Protein AF-A0A1V6IHF8-F1 (afdb_monomer)

pLDDT: mean 84.55, std 9.28, range [49.31, 97.0]

Structure (mmCIF, N/CA/C/O backbone):
data_AF-A0A1V6IHF8-F1
#
_entry.id   AF-A0A1V6IHF8-F1
#
loop_
_atom_site.group_PDB
_atom_site.id
_atom_site.type_symbol
_atom_site.label_atom_id
_atom_site.label_alt_id
_atom_site.label_comp_id
_atom_site.label_asym_id
_atom_site.label_entity_id
_atom_site.label_seq_id
_atom_site.pdbx_PDB_ins_code
_atom_site.Cartn_x
_atom_site.Cartn_y
_atom_site.Cartn_z
_atom_site.occupancy
_atom_site.B_iso_or_equiv
_atom_site.auth_seq_id
_atom_site.auth_comp_id
_atom_site.auth_asym_id
_atom_site.auth_atom_id
_atom_site.pdbx_PDB_model_num
ATOM 1 N N . MET A 1 1 ? 24.998 -4.762 -7.762 1.00 76.06 1 MET A N 1
ATOM 2 C CA . MET A 1 1 ? 23.752 -5.066 -8.493 1.00 76.06 1 MET A CA 1
ATOM 3 C C . MET A 1 1 ? 22.629 -4.241 -7.890 1.00 76.06 1 MET A C 1
ATOM 5 O O . MET A 1 1 ? 22.300 -4.456 -6.725 1.00 76.06 1 MET A O 1
ATOM 9 N N . THR A 1 2 ? 22.104 -3.274 -8.634 1.00 90.56 2 THR A N 1
ATOM 10 C CA . THR A 1 2 ? 20.998 -2.396 -8.212 1.00 90.56 2 THR A CA 1
ATOM 11 C C . THR A 1 2 ? 19.662 -3.148 -8.236 1.00 90.56 2 THR A C 1
ATOM 13 O O . THR A 1 2 ? 19.556 -4.207 -8.858 1.00 90.56 2 THR A O 1
ATOM 16 N N . ILE A 1 3 ? 18.619 -2.610 -7.587 1.00 87.88 3 ILE A N 1
ATOM 17 C CA . ILE A 1 3 ? 17.252 -3.172 -7.632 1.00 87.88 3 ILE A CA 1
ATOM 18 C C . ILE A 1 3 ? 16.758 -3.306 -9.082 1.00 87.88 3 ILE A C 1
ATOM 20 O O . ILE A 1 3 ? 16.248 -4.362 -9.457 1.00 87.88 3 ILE A O 1
ATOM 24 N N . SER A 1 4 ? 16.993 -2.285 -9.912 1.00 93.19 4 SER A N 1
ATOM 25 C CA . SER A 1 4 ? 16.633 -2.277 -11.334 1.00 93.19 4 SER A CA 1
ATOM 26 C C . SER A 1 4 ? 17.258 -3.445 -12.111 1.00 93.19 4 SER A C 1
ATOM 28 O O . SER A 1 4 ? 16.571 -4.143 -12.863 1.00 93.19 4 SER A O 1
ATOM 30 N N . GLU A 1 5 ? 18.537 -3.740 -11.860 1.00 93.69 5 GLU A N 1
ATOM 31 C CA . GLU A 1 5 ? 19.238 -4.886 -12.447 1.00 93.69 5 GLU A CA 1
ATOM 32 C C . GLU A 1 5 ? 18.697 -6.227 -11.930 1.00 93.69 5 GLU A C 1
ATOM 34 O O . GLU A 1 5 ? 18.558 -7.172 -12.715 1.00 93.69 5 GLU A O 1
ATOM 39 N N . LYS A 1 6 ? 18.354 -6.324 -10.632 1.00 93.56 6 LYS A N 1
ATOM 40 C CA . LYS A 1 6 ? 17.792 -7.555 -10.047 1.00 93.56 6 LYS A CA 1
ATOM 41 C C . LYS A 1 6 ? 16.463 -7.925 -10.702 1.00 93.56 6 LYS A C 1
ATOM 43 O O . LYS A 1 6 ? 16.300 -9.072 -11.116 1.00 93.56 6 LYS A O 1
ATOM 48 N N . ILE A 1 7 ? 15.552 -6.958 -10.837 1.00 92.38 7 ILE A N 1
ATOM 49 C CA . ILE A 1 7 ? 14.223 -7.152 -11.441 1.00 92.38 7 ILE A CA 1
ATOM 50 C C . ILE A 1 7 ? 14.372 -7.694 -12.863 1.00 92.38 7 ILE A C 1
ATOM 52 O O . ILE A 1 7 ? 13.814 -8.740 -13.202 1.00 92.38 7 ILE A O 1
ATOM 56 N N . LYS A 1 8 ? 15.206 -7.034 -13.675 1.00 95.62 8 LYS A N 1
ATOM 57 C CA . LYS A 1 8 ? 15.448 -7.423 -15.068 1.00 95.62 8 LYS A CA 1
ATOM 58 C C . LYS A 1 8 ? 16.050 -8.822 -15.188 1.00 95.62 8 LYS A C 1
ATOM 60 O O . LYS A 1 8 ? 15.671 -9.578 -16.085 1.00 95.62 8 LYS A O 1
ATOM 65 N N . LYS A 1 9 ? 16.986 -9.173 -14.299 1.00 95.94 9 LYS A N 1
ATOM 66 C CA . LYS A 1 9 ? 17.635 -10.490 -14.281 1.00 95.94 9 LYS A CA 1
ATOM 67 C C . LYS A 1 9 ? 16.654 -11.599 -13.894 1.00 95.94 9 LYS A C 1
ATOM 69 O O . LYS A 1 9 ? 16.579 -12.594 -14.608 1.00 95.94 9 LYS A O 1
ATOM 74 N N . LEU A 1 10 ? 15.888 -11.415 -12.817 1.00 94.25 10 LEU A N 1
ATOM 75 C CA . LEU A 1 10 ? 14.911 -12.397 -12.333 1.00 94.25 10 LEU A CA 1
ATOM 76 C C . LEU A 1 10 ? 13.790 -12.630 -13.348 1.00 94.25 10 LEU A C 1
ATOM 78 O O . LEU A 1 10 ? 13.504 -13.777 -13.683 1.00 94.25 10 LEU A O 1
ATOM 82 N N . ARG A 1 11 ? 13.231 -11.553 -13.915 1.00 95.50 11 ARG A N 1
ATOM 83 C CA . ARG A 1 11 ? 12.186 -11.650 -14.940 1.00 95.50 11 ARG A CA 1
ATOM 84 C C . ARG A 1 11 ? 12.636 -12.496 -16.132 1.00 95.50 11 ARG A C 1
ATOM 86 O O . ARG A 1 11 ? 11.907 -13.376 -16.578 1.00 95.50 11 ARG A O 1
ATOM 93 N N . LYS A 1 12 ? 13.840 -12.227 -16.652 1.00 96.31 12 LYS A N 1
ATOM 94 C CA . LYS A 1 12 ? 14.406 -12.984 -17.778 1.00 96.31 12 LYS A CA 1
ATOM 95 C C . LYS A 1 12 ? 14.711 -14.433 -17.407 1.00 96.31 12 LYS A C 1
ATOM 97 O O . LYS A 1 12 ? 14.476 -15.307 -18.230 1.00 96.31 12 LYS A O 1
ATOM 102 N N . ALA A 1 13 ? 15.206 -14.687 -16.195 1.00 95.62 13 ALA A N 1
ATOM 103 C CA . ALA A 1 13 ? 15.466 -16.043 -15.712 1.00 95.62 13 ALA A CA 1
ATOM 104 C C . ALA A 1 13 ? 14.181 -16.886 -15.623 1.00 95.62 13 ALA A C 1
ATOM 106 O O . ALA A 1 13 ? 14.224 -18.087 -15.858 1.00 95.62 13 ALA A O 1
ATOM 107 N N . GLN A 1 14 ? 13.043 -16.248 -15.345 1.00 93.62 14 GLN A N 1
ATOM 108 C CA . GLN A 1 14 ? 11.716 -16.873 -15.352 1.00 93.62 14 GLN A CA 1
ATOM 109 C C . GLN A 1 14 ? 11.059 -16.917 -16.746 1.00 93.62 14 GLN A C 1
ATOM 111 O O . GLN A 1 14 ? 9.939 -17.394 -16.879 1.00 93.62 14 GLN A O 1
ATOM 116 N N . GLY A 1 15 ? 11.721 -16.412 -17.794 1.00 95.50 15 GLY A N 1
ATOM 117 C CA . GLY A 1 15 ? 11.188 -16.411 -19.160 1.00 95.50 15 GLY A CA 1
ATOM 118 C C . GLY A 1 15 ? 10.057 -15.410 -19.416 1.00 95.50 15 GLY A C 1
ATOM 119 O O . GLY A 1 15 ? 9.461 -15.436 -20.488 1.00 95.50 15 GLY A O 1
ATOM 120 N N . HIS A 1 16 ? 9.770 -14.503 -18.479 1.00 95.69 16 HIS A N 1
ATOM 121 C CA . HIS A 1 16 ? 8.677 -13.543 -18.619 1.00 95.69 16 HIS A CA 1
ATOM 122 C C . HIS A 1 16 ? 9.070 -12.319 -19.459 1.00 95.69 16 HIS A C 1
ATOM 124 O O . HIS A 1 16 ? 10.150 -11.727 -19.329 1.00 95.69 16 HIS A O 1
ATOM 130 N N . THR A 1 17 ? 8.147 -11.851 -20.287 1.00 97.00 17 THR A N 1
ATOM 131 C CA . THR A 1 17 ? 8.183 -10.514 -20.886 1.00 97.00 17 THR A CA 1
ATOM 132 C C . THR A 1 17 ? 7.875 -9.442 -19.833 1.00 97.00 17 THR A C 1
ATOM 134 O O . THR A 1 17 ? 7.314 -9.717 -18.773 1.00 97.00 17 THR A O 1
ATOM 137 N N . GLN A 1 18 ? 8.224 -8.177 -20.108 1.00 95.38 18 GLN A N 1
ATOM 138 C CA . GLN A 1 18 ? 7.843 -7.063 -19.222 1.00 95.38 18 GLN A CA 1
ATOM 139 C C . GLN A 1 18 ? 6.317 -6.954 -19.063 1.00 95.38 18 GLN A C 1
ATOM 141 O O . GLN A 1 18 ? 5.855 -6.549 -18.004 1.00 95.38 18 GLN A O 1
ATOM 146 N N . ALA A 1 19 ? 5.545 -7.306 -20.099 1.00 94.38 19 ALA A N 1
ATOM 147 C CA . ALA A 1 19 ? 4.085 -7.265 -20.068 1.00 94.38 19 ALA A CA 1
ATOM 148 C C . ALA A 1 19 ? 3.495 -8.371 -19.180 1.00 94.38 19 ALA A C 1
ATOM 150 O O . ALA A 1 19 ? 2.559 -8.114 -18.428 1.00 94.38 19 ALA A O 1
ATOM 151 N N . GLU A 1 20 ? 4.062 -9.577 -19.219 1.00 91.94 20 GLU A N 1
ATOM 152 C CA . GLU A 1 20 ? 3.638 -10.681 -18.349 1.00 91.94 20 GLU A CA 1
ATOM 153 C C . GLU A 1 20 ? 3.978 -10.410 -16.886 1.00 91.94 20 GLU A C 1
ATOM 155 O O . GLU A 1 20 ? 3.116 -10.591 -16.028 1.00 91.94 20 GLU A O 1
ATOM 160 N N . LEU A 1 21 ? 5.181 -9.889 -16.603 1.00 91.25 21 LEU A N 1
ATOM 161 C CA . LEU A 1 21 ? 5.528 -9.452 -15.249 1.00 91.25 21 LEU A CA 1
ATOM 162 C C . LEU A 1 21 ? 4.570 -8.356 -14.768 1.00 91.25 21 LEU A C 1
ATOM 164 O O . LEU A 1 21 ? 4.040 -8.449 -13.667 1.00 91.25 21 LEU A O 1
ATOM 168 N N . ALA A 1 22 ? 4.316 -7.348 -15.608 1.00 90.25 22 ALA A N 1
ATOM 169 C CA . ALA A 1 22 ? 3.409 -6.249 -15.291 1.00 90.25 22 ALA A CA 1
ATOM 170 C C . ALA A 1 22 ? 2.002 -6.751 -14.938 1.00 90.25 22 ALA A C 1
ATOM 172 O O . ALA A 1 22 ? 1.428 -6.327 -13.939 1.00 90.25 22 ALA A O 1
ATOM 173 N N . LYS A 1 23 ? 1.479 -7.710 -15.712 1.00 87.00 23 LYS A N 1
ATOM 174 C CA . LYS A 1 23 ? 0.187 -8.350 -15.444 1.00 87.00 23 LYS A CA 1
ATOM 175 C C . LYS A 1 23 ? 0.191 -9.119 -14.120 1.00 87.00 23 LYS A C 1
ATOM 177 O O . LYS A 1 23 ? -0.782 -9.033 -13.380 1.00 87.00 23 LYS A O 1
ATOM 182 N N . GLY A 1 24 ? 1.265 -9.854 -13.824 1.00 82.19 24 GLY A N 1
ATOM 183 C CA . GLY A 1 24 ? 1.384 -10.646 -12.597 1.00 82.19 24 GLY A CA 1
ATOM 184 C C . GLY A 1 24 ? 1.415 -9.804 -11.321 1.00 82.19 24 GLY A C 1
ATOM 185 O O . GLY A 1 24 ? 0.875 -10.227 -10.305 1.00 82.19 24 GLY A O 1
ATOM 186 N N . VAL A 1 25 ? 1.996 -8.604 -11.390 1.00 82.25 25 VAL A N 1
ATOM 187 C CA . VAL A 1 25 ? 2.111 -7.683 -10.243 1.00 82.25 25 VAL A CA 1
ATOM 188 C C . VAL A 1 25 ? 1.100 -6.529 -10.281 1.00 82.25 25 VAL A C 1
ATOM 190 O O . VAL A 1 25 ? 1.202 -5.595 -9.495 1.00 82.25 25 VAL A O 1
ATOM 193 N N . ASN A 1 26 ? 0.135 -6.596 -11.206 1.00 82.06 26 ASN A N 1
ATOM 194 C CA . ASN A 1 26 ? -0.935 -5.617 -11.414 1.00 82.06 26 ASN A CA 1
ATOM 195 C C . ASN A 1 26 ? -0.454 -4.160 -11.587 1.00 82.06 26 ASN 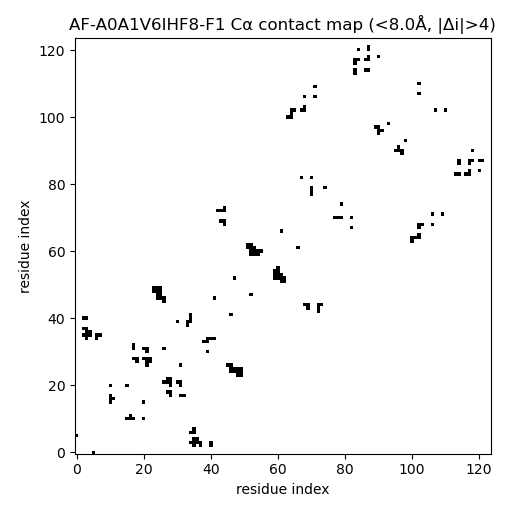A C 1
ATOM 197 O O . ASN A 1 26 ? -1.033 -3.224 -11.039 1.00 82.06 26 ASN A O 1
ATOM 201 N N . VAL A 1 27 ? 0.586 -3.952 -12.396 1.00 85.88 27 VAL A N 1
ATOM 202 C CA . VAL A 1 27 ? 1.077 -2.613 -12.767 1.00 85.88 27 VAL A CA 1
ATOM 203 C C . VAL A 1 27 ? 1.137 -2.441 -14.282 1.00 85.88 27 VAL A C 1
ATOM 205 O O . VAL A 1 27 ? 0.980 -3.387 -15.053 1.00 85.88 27 VAL A O 1
ATOM 208 N N . SER A 1 28 ? 1.395 -1.218 -14.752 1.00 89.69 28 SER A N 1
ATOM 209 C CA . SER A 1 28 ? 1.595 -0.984 -16.184 1.00 89.69 28 SER A CA 1
ATOM 210 C C . SER A 1 28 ? 2.959 -1.503 -16.664 1.00 89.69 28 SER A C 1
ATOM 212 O O . SER A 1 28 ? 3.977 -1.385 -15.978 1.00 89.69 28 SER A O 1
ATOM 214 N N . ARG A 1 29 ? 3.022 -1.997 -17.909 1.00 94.88 29 ARG A N 1
ATOM 215 C CA . ARG A 1 29 ? 4.293 -2.365 -18.568 1.00 94.88 29 ARG A CA 1
ATOM 216 C C . ARG A 1 29 ? 5.289 -1.197 -18.578 1.00 94.88 29 ARG A C 1
ATOM 218 O O . ARG A 1 29 ? 6.490 -1.401 -18.410 1.00 94.88 29 ARG A O 1
ATOM 225 N N . THR A 1 30 ? 4.798 0.030 -18.754 1.00 93.94 30 THR A N 1
ATOM 226 C CA . THR A 1 30 ? 5.618 1.248 -18.713 1.00 93.94 30 THR A CA 1
ATOM 227 C C . THR A 1 30 ? 6.275 1.442 -17.348 1.00 93.94 30 THR A C 1
ATOM 229 O O . THR A 1 30 ? 7.442 1.824 -17.295 1.00 93.94 30 THR A O 1
ATOM 232 N N . LEU A 1 31 ? 5.572 1.142 -16.252 1.00 90.31 31 LEU A N 1
ATOM 233 C CA . LEU A 1 31 ? 6.129 1.232 -14.904 1.00 90.31 31 LEU A CA 1
ATOM 234 C C . LEU A 1 31 ? 7.222 0.179 -14.672 1.00 90.31 31 LEU A C 1
ATOM 236 O O . LEU A 1 31 ? 8.299 0.534 -14.203 1.00 90.31 31 LEU A O 1
ATOM 240 N N . ILE A 1 32 ? 7.021 -1.064 -15.133 1.00 94.38 32 ILE A N 1
ATOM 241 C CA . ILE A 1 32 ? 8.085 -2.088 -15.139 1.00 94.38 32 ILE A CA 1
ATOM 242 C C . ILE A 1 32 ? 9.317 -1.607 -15.914 1.00 94.38 32 ILE A C 1
ATOM 244 O O . ILE A 1 32 ? 10.443 -1.781 -15.454 1.00 94.38 32 ILE A O 1
ATOM 248 N N . ASN A 1 33 ? 9.132 -0.961 -17.068 1.00 95.31 33 ASN A N 1
ATOM 249 C CA . ASN A 1 33 ? 10.252 -0.397 -17.821 1.00 95.31 33 ASN A CA 1
ATOM 250 C C . ASN A 1 33 ? 10.987 0.703 -17.032 1.00 95.31 33 ASN A C 1
ATOM 252 O O . ASN A 1 33 ? 12.215 0.752 -17.054 1.00 95.31 33 ASN A O 1
ATOM 256 N N . LYS A 1 34 ? 10.265 1.567 -16.307 1.00 93.75 34 LYS A N 1
ATOM 257 C CA . LYS A 1 34 ? 10.888 2.567 -15.425 1.00 93.75 34 LYS A CA 1
ATOM 258 C C . LYS A 1 34 ? 11.684 1.900 -14.301 1.00 93.75 34 LYS A C 1
ATOM 260 O O . LYS A 1 34 ? 12.818 2.310 -14.068 1.00 93.75 34 LYS A O 1
ATOM 265 N N . TYR A 1 35 ? 11.146 0.847 -13.682 1.00 93.44 35 TYR A N 1
ATOM 266 C CA . TYR A 1 35 ? 11.850 0.073 -12.656 1.00 93.44 35 TYR A CA 1
ATOM 267 C C . TYR A 1 35 ? 13.134 -0.564 -13.190 1.00 93.44 35 TYR A C 1
ATOM 269 O O . TYR A 1 35 ? 14.192 -0.404 -12.591 1.00 93.44 35 TYR A O 1
ATOM 277 N N . GLU A 1 36 ? 13.086 -1.232 -14.345 1.00 94.38 36 GLU A N 1
ATOM 278 C CA . GLU A 1 36 ? 14.264 -1.894 -14.930 1.00 94.38 36 GLU A CA 1
ATOM 279 C C . GLU A 1 36 ? 15.353 -0.922 -15.403 1.00 94.38 36 GLU A C 1
ATOM 281 O O . GLU A 1 36 ? 16.511 -1.322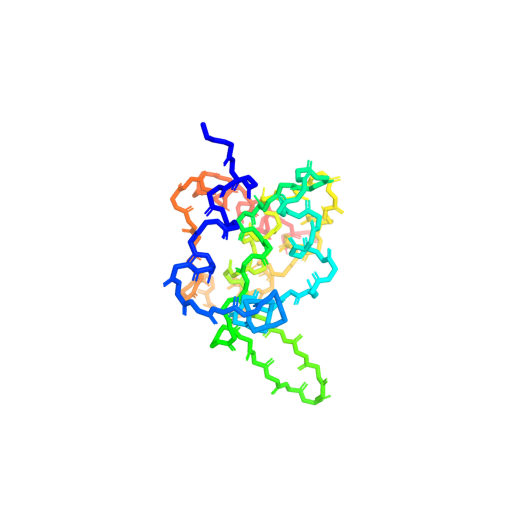 -15.515 1.00 94.38 36 GLU A O 1
ATOM 286 N N . ASN A 1 37 ? 14.998 0.338 -15.663 1.00 94.25 37 ASN A N 1
ATOM 287 C CA . ASN A 1 37 ? 15.940 1.390 -16.053 1.00 94.25 37 ASN A CA 1
ATOM 288 C C . ASN A 1 37 ? 16.338 2.307 -14.883 1.00 94.25 37 ASN A C 1
ATOM 290 O O . ASN A 1 37 ? 17.102 3.244 -15.088 1.00 94.25 37 ASN A O 1
ATOM 294 N N . GLY A 1 38 ? 15.830 2.062 -13.668 1.00 90.31 38 GLY A N 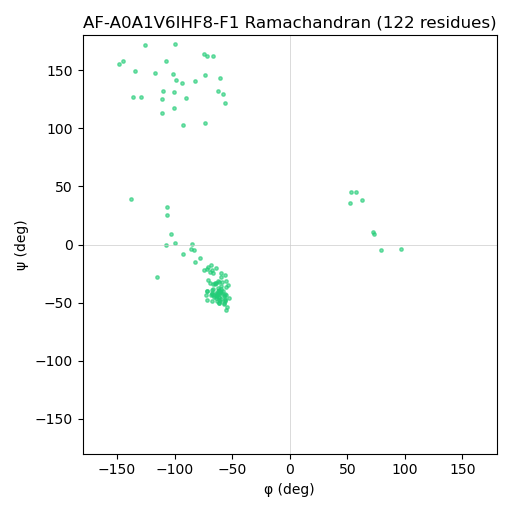1
ATOM 295 C CA . GLY A 1 38 ? 16.124 2.873 -12.480 1.00 90.31 38 GLY A CA 1
ATOM 296 C C . GLY A 1 38 ? 15.466 4.258 -12.461 1.00 90.31 38 GLY A C 1
ATOM 297 O O . GLY A 1 38 ? 15.799 5.071 -11.610 1.00 90.31 38 GLY A O 1
ATOM 298 N N . ALA A 1 39 ? 14.527 4.530 -13.371 1.00 90.00 39 ALA A N 1
ATOM 299 C CA . ALA A 1 39 ? 13.770 5.785 -13.415 1.00 90.00 39 ALA A CA 1
ATOM 300 C C . ALA A 1 39 ? 12.641 5.843 -12.367 1.00 90.00 39 ALA A C 1
ATOM 302 O O . ALA A 1 39 ? 12.025 6.887 -12.176 1.00 90.00 39 ALA A O 1
ATOM 303 N N . ALA A 1 40 ? 12.330 4.712 -11.735 1.00 86.56 40 ALA A N 1
ATOM 304 C CA . ALA A 1 40 ? 11.444 4.605 -10.586 1.00 86.56 40 ALA A CA 1
ATOM 305 C C . ALA A 1 40 ? 11.911 3.439 -9.707 1.00 86.56 40 ALA A C 1
ATOM 307 O O . ALA A 1 40 ? 12.511 2.485 -10.213 1.00 86.56 40 ALA A O 1
ATOM 308 N N . THR A 1 41 ? 11.588 3.488 -8.419 1.00 84.12 41 THR A N 1
ATOM 309 C CA . THR A 1 41 ? 11.856 2.401 -7.470 1.00 84.12 41 THR A CA 1
ATOM 310 C C . THR A 1 41 ? 10.523 1.764 -7.078 1.00 84.12 41 THR A C 1
ATOM 312 O O . THR A 1 41 ? 9.580 2.503 -6.790 1.00 84.12 41 THR A O 1
ATOM 315 N N . PRO A 1 42 ? 10.393 0.425 -7.096 1.00 80.81 42 PRO A N 1
ATOM 316 C CA . PRO A 1 42 ? 9.214 -0.227 -6.545 1.00 80.81 42 PRO A CA 1
ATOM 317 C C . PRO A 1 42 ? 9.119 0.075 -5.048 1.00 80.81 42 PRO A C 1
ATOM 319 O O . PRO A 1 42 ? 10.107 -0.064 -4.332 1.00 80.81 42 PRO A O 1
ATOM 322 N N . THR A 1 43 ? 7.936 0.474 -4.599 1.00 74.00 43 THR A N 1
ATOM 323 C CA . THR A 1 43 ? 7.577 0.576 -3.179 1.00 74.00 43 THR A CA 1
ATOM 324 C C . THR A 1 43 ? 6.619 -0.560 -2.840 1.00 74.00 43 THR A C 1
ATOM 326 O O . THR A 1 43 ? 5.952 -1.083 -3.738 1.00 74.00 43 THR A O 1
ATOM 329 N N . ASP A 1 44 ? 6.520 -0.936 -1.567 1.00 63.03 44 ASP A N 1
ATOM 330 C CA . ASP A 1 44 ? 5.668 -2.056 -1.136 1.00 63.03 44 ASP A CA 1
ATOM 331 C C . ASP A 1 44 ? 4.186 -1.828 -1.480 1.00 63.03 44 ASP A C 1
ATOM 333 O O . ASP A 1 44 ? 3.457 -2.770 -1.811 1.00 63.03 44 ASP A O 1
ATOM 337 N N . GLY A 1 45 ? 3.773 -0.557 -1.553 1.00 59.72 45 GLY A N 1
ATOM 338 C CA . GLY A 1 45 ? 2.440 -0.152 -1.996 1.00 59.72 45 GLY A CA 1
ATOM 339 C C . GLY A 1 45 ? 2.132 -0.436 -3.474 1.00 59.72 45 GLY A C 1
ATOM 340 O O . GLY A 1 45 ? 0.978 -0.625 -3.843 1.00 59.72 45 GLY A O 1
ATOM 341 N N . ASN A 1 46 ? 3.149 -0.541 -4.336 1.00 64.62 46 ASN A N 1
ATOM 342 C CA . ASN A 1 46 ? 2.954 -0.754 -5.776 1.00 64.62 46 ASN A CA 1
ATOM 343 C C . ASN A 1 46 ? 2.705 -2.221 -6.160 1.00 64.62 46 ASN A C 1
ATOM 345 O O . ASN A 1 46 ? 2.282 -2.491 -7.285 1.00 64.62 46 ASN A O 1
ATOM 349 N N . PHE A 1 47 ? 2.988 -3.176 -5.270 1.00 68.69 47 PHE A N 1
ATOM 350 C CA . PHE A 1 47 ? 2.710 -4.587 -5.522 1.00 68.69 47 PHE A CA 1
ATOM 351 C C . PHE A 1 47 ? 1.335 -4.958 -4.972 1.00 68.69 47 PHE A C 1
ATOM 353 O O . PHE A 1 47 ? 1.180 -5.188 -3.775 1.00 68.69 47 PHE A O 1
ATOM 360 N N . ILE A 1 48 ? 0.346 -5.078 -5.855 1.00 67.25 48 ILE A N 1
ATOM 361 C CA . ILE A 1 48 ? -0.985 -5.554 -5.477 1.00 67.25 48 ILE A CA 1
ATOM 362 C C . ILE A 1 48 ? -1.188 -6.932 -6.093 1.00 67.25 48 ILE A C 1
ATOM 364 O O . ILE A 1 48 ? -1.276 -7.080 -7.314 1.00 67.25 48 ILE A O 1
ATOM 368 N N . SER A 1 49 ? -1.282 -7.952 -5.238 1.00 67.88 49 SER A N 1
ATOM 369 C CA . SER A 1 49 ? -1.654 -9.296 -5.678 1.00 67.88 49 SER A CA 1
ATOM 370 C C . SER A 1 49 ? -3.019 -9.245 -6.373 1.00 67.88 49 SER A C 1
ATOM 372 O O . SER A 1 49 ? -3.969 -8.732 -5.780 1.00 67.88 49 SER A O 1
ATOM 374 N N . PRO A 1 50 ? -3.180 -9.816 -7.581 1.00 69.00 50 PRO A N 1
ATOM 375 C CA . PRO A 1 50 ? -4.487 -9.900 -8.229 1.00 69.00 50 PRO A CA 1
ATOM 376 C C . PRO A 1 50 ? -5.547 -10.612 -7.375 1.00 69.00 50 PRO A C 1
ATOM 378 O O . PRO A 1 50 ? -6.728 -10.317 -7.512 1.00 69.00 50 PRO A O 1
ATOM 381 N N . TYR A 1 51 ? -5.132 -11.509 -6.472 1.00 68.25 51 TYR A N 1
ATOM 382 C CA . TYR A 1 51 ? -6.027 -12.183 -5.524 1.00 68.25 51 TYR A CA 1
ATOM 383 C C . TYR A 1 51 ? -6.546 -11.262 -4.412 1.00 68.25 51 TYR A C 1
ATOM 385 O O . TYR A 1 51 ? -7.576 -11.560 -3.820 1.00 68.25 51 TYR A O 1
ATOM 393 N N . ALA A 1 52 ? -5.856 -10.152 -4.136 1.00 67.25 52 ALA A N 1
ATOM 394 C CA . ALA A 1 52 ? -6.279 -9.145 -3.163 1.00 67.25 52 ALA A CA 1
ATOM 395 C C . ALA A 1 52 ? -7.239 -8.103 -3.768 1.00 67.25 52 ALA A C 1
ATOM 397 O O . ALA A 1 52 ? -7.717 -7.224 -3.056 1.00 67.25 52 ALA A O 1
ATOM 398 N N . VAL A 1 53 ? -7.515 -8.173 -5.078 1.00 77.44 53 VAL A N 1
ATOM 399 C CA . VAL A 1 53 ? -8.396 -7.231 -5.779 1.00 77.44 53 VAL A CA 1
ATOM 400 C C . VAL A 1 53 ? -9.772 -7.853 -5.978 1.00 77.44 53 VAL A C 1
ATOM 402 O O . VAL A 1 53 ? -9.938 -8.820 -6.721 1.00 77.44 53 VAL A O 1
ATOM 405 N N . VAL A 1 54 ? -10.785 -7.241 -5.374 1.00 77.12 54 VAL A N 1
ATOM 406 C CA . VAL A 1 54 ? -12.194 -7.614 -5.520 1.00 77.12 54 VAL A CA 1
ATOM 407 C C . VAL A 1 54 ? -12.875 -6.656 -6.497 1.00 77.12 54 VAL A C 1
ATOM 409 O O . VAL A 1 54 ? -12.523 -5.481 -6.592 1.00 77.12 54 VAL A O 1
ATOM 412 N N . SER A 1 55 ? -13.844 -7.160 -7.266 1.00 78.94 55 SER A N 1
ATOM 413 C CA . SER A 1 55 ? -14.669 -6.348 -8.168 1.00 78.94 55 SER A CA 1
ATOM 414 C C . SER A 1 55 ? -16.109 -6.284 -7.664 1.00 78.94 55 SER A C 1
ATOM 416 O O . SER A 1 55 ? -16.745 -7.321 -7.493 1.00 78.94 55 SER A O 1
ATOM 418 N N . LYS A 1 56 ? -16.645 -5.077 -7.469 1.00 75.12 56 LYS A N 1
ATOM 419 C CA . LYS A 1 56 ? -18.053 -4.838 -7.109 1.00 75.12 56 LYS A CA 1
ATOM 420 C C . LYS A 1 56 ? -18.581 -3.681 -7.941 1.00 75.12 56 LYS A C 1
ATOM 422 O O . LYS A 1 56 ? -17.972 -2.619 -7.980 1.00 75.12 56 LYS A O 1
ATOM 427 N N . ASN A 1 57 ? -19.703 -3.890 -8.628 1.00 83.12 57 ASN A N 1
ATOM 428 C CA . ASN A 1 57 ? -20.356 -2.876 -9.469 1.00 83.12 57 ASN A CA 1
ATOM 429 C C . ASN A 1 57 ? -19.415 -2.216 -10.502 1.00 83.12 57 ASN A C 1
ATOM 431 O O . ASN A 1 57 ? -19.509 -1.022 -10.761 1.00 83.12 57 ASN A O 1
ATOM 435 N N . GLY A 1 58 ? -18.476 -2.981 -11.070 1.00 79.94 58 GLY A N 1
ATOM 436 C CA . GLY A 1 58 ? -17.498 -2.473 -12.042 1.00 79.94 58 GLY A CA 1
ATOM 437 C C . GLY A 1 58 ? -16.309 -1.711 -11.441 1.00 79.94 58 GLY A C 1
ATOM 438 O O . GLY A 1 58 ? -15.380 -1.381 -12.175 1.00 79.94 58 GLY A O 1
ATOM 439 N N . LEU A 1 59 ? -16.290 -1.486 -10.124 1.00 71.75 59 LEU A N 1
ATOM 440 C CA . LEU A 1 59 ? -15.156 -0.911 -9.402 1.00 71.75 59 LEU A CA 1
ATOM 441 C C . LEU A 1 59 ? -14.259 -2.020 -8.849 1.00 71.75 59 LEU A C 1
ATOM 443 O O . LEU A 1 59 ? -14.748 -3.030 -8.337 1.00 71.75 59 LEU A O 1
ATOM 447 N N . LYS A 1 60 ? -12.944 -1.816 -8.949 1.00 73.88 60 LYS A N 1
ATOM 448 C CA . LYS A 1 60 ? -11.920 -2.684 -8.357 1.00 73.88 60 LYS A CA 1
ATOM 449 C C . LYS A 1 60 ? -11.415 -2.053 -7.067 1.00 73.88 60 LYS A C 1
ATOM 451 O O . LYS A 1 60 ? -11.062 -0.879 -7.080 1.00 73.88 60 LYS A O 1
ATOM 456 N N . TYR A 1 61 ? -11.361 -2.826 -5.992 1.00 73.00 61 TYR A N 1
ATOM 457 C CA . TYR A 1 61 ? -10.891 -2.373 -4.685 1.00 73.00 61 TYR A CA 1
ATOM 458 C C . TYR A 1 61 ? -10.137 -3.496 -3.967 1.00 73.0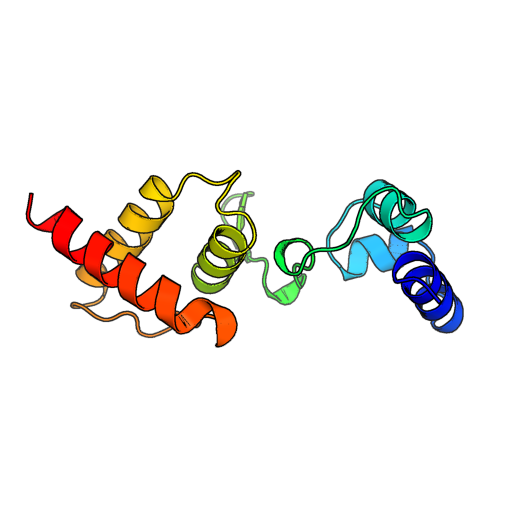0 61 TYR A C 1
ATOM 460 O O . TYR A 1 61 ? -10.306 -4.673 -4.293 1.00 73.00 61 TYR A O 1
ATOM 468 N N . THR A 1 62 ? -9.282 -3.121 -3.022 1.00 78.38 62 THR A N 1
ATOM 469 C CA . THR A 1 62 ? -8.601 -4.035 -2.097 1.00 78.38 62 THR A CA 1
ATOM 470 C C . THR A 1 62 ? -9.314 -4.041 -0.749 1.00 78.38 62 THR A C 1
ATOM 472 O O . THR A 1 62 ? -10.233 -3.251 -0.526 1.00 78.38 62 THR A O 1
ATOM 475 N N . ASP A 1 63 ? -8.917 -4.928 0.159 1.00 81.19 63 ASP A N 1
ATOM 476 C CA . ASP A 1 63 ? -9.386 -4.847 1.542 1.00 81.19 63 ASP A CA 1
ATOM 477 C C . ASP A 1 63 ? -8.856 -3.589 2.263 1.00 81.19 63 ASP A C 1
ATOM 479 O O . ASP A 1 63 ? -7.911 -2.927 1.821 1.00 81.19 63 ASP A O 1
ATOM 483 N N . LEU A 1 64 ? -9.517 -3.246 3.373 1.00 80.62 64 LEU A N 1
ATOM 484 C CA . LEU A 1 64 ? -9.201 -2.067 4.180 1.00 80.62 64 LEU A CA 1
ATOM 485 C C . LEU A 1 64 ? -7.779 -2.140 4.764 1.00 80.62 64 LEU A C 1
ATOM 487 O O . LEU A 1 64 ? -7.073 -1.136 4.772 1.00 80.62 64 LEU A O 1
ATOM 491 N N . SER A 1 65 ? -7.335 -3.333 5.169 1.00 83.62 65 SER A N 1
ATOM 492 C CA . SER A 1 65 ? -5.966 -3.621 5.622 1.00 83.62 65 SER A CA 1
ATOM 493 C C . SER A 1 65 ? -4.914 -3.155 4.615 1.00 83.62 65 SER A C 1
ATOM 495 O O . SER A 1 65 ? -3.938 -2.482 4.965 1.00 83.62 65 SER A O 1
ATOM 497 N N . ARG A 1 66 ? -5.132 -3.464 3.333 1.00 79.56 66 ARG A N 1
ATOM 498 C CA . ARG A 1 66 ? -4.245 -3.043 2.257 1.00 79.56 66 ARG A CA 1
ATOM 499 C C . ARG A 1 66 ? -4.289 -1.537 2.042 1.00 79.56 66 ARG A C 1
ATOM 501 O O . ARG A 1 66 ? -3.231 -0.933 1.912 1.00 79.56 66 ARG A O 1
ATOM 508 N N . THR A 1 67 ? -5.474 -0.929 2.057 1.00 83.25 67 THR A N 1
ATOM 509 C CA . THR A 1 67 ? -5.615 0.529 1.919 1.00 83.25 67 THR A CA 1
ATOM 510 C C . THR A 1 67 ? -4.872 1.281 3.025 1.00 83.25 67 THR A C 1
ATOM 512 O O . THR A 1 67 ? -4.178 2.249 2.734 1.00 83.25 67 THR A O 1
ATOM 515 N N . ILE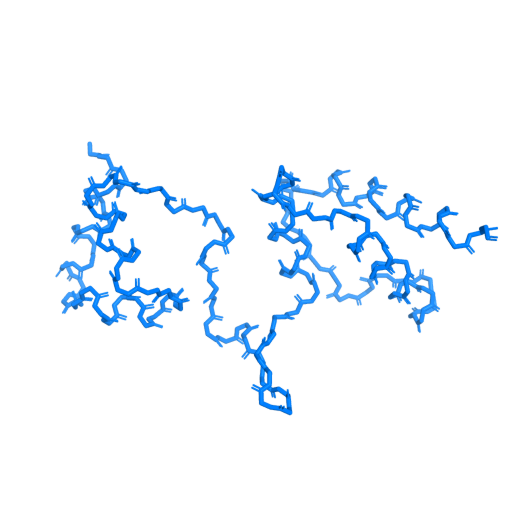 A 1 68 ? -4.947 0.803 4.269 1.00 84.38 68 ILE A N 1
ATOM 516 C CA . ILE A 1 68 ? -4.208 1.368 5.408 1.00 84.38 68 ILE A CA 1
ATOM 517 C C . ILE A 1 68 ? -2.694 1.223 5.204 1.00 84.38 68 ILE A C 1
ATOM 519 O O . ILE A 1 68 ? -1.941 2.171 5.405 1.00 84.38 68 ILE A O 1
ATOM 523 N N . THR A 1 69 ? -2.245 0.053 4.748 1.00 84.00 69 THR A N 1
ATOM 524 C CA . THR A 1 69 ? -0.823 -0.196 4.463 1.00 84.00 69 THR A CA 1
ATOM 525 C C . THR A 1 69 ? -0.299 0.736 3.366 1.00 84.00 69 THR A C 1
ATOM 527 O O . THR A 1 69 ? 0.768 1.332 3.507 1.00 84.00 69 THR A O 1
ATOM 530 N N . ASP A 1 70 ? -1.061 0.904 2.284 1.00 78.94 70 ASP A N 1
ATOM 531 C CA . ASP A 1 70 ? -0.695 1.787 1.176 1.00 78.94 70 ASP A CA 1
ATOM 532 C C . ASP A 1 70 ? -0.693 3.265 1.611 1.00 78.94 70 ASP A C 1
ATOM 534 O O . ASP A 1 70 ? 0.170 4.025 1.157 1.00 78.94 70 ASP A O 1
ATOM 538 N N . ALA A 1 71 ? -1.599 3.653 2.521 1.00 84.69 71 ALA A N 1
ATOM 539 C CA . ALA A 1 71 ? -1.629 4.973 3.148 1.00 84.69 71 ALA A CA 1
ATOM 540 C C . ALA A 1 71 ? -0.356 5.246 3.955 1.00 84.69 71 ALA A C 1
ATOM 542 O O . ALA A 1 71 ? 0.321 6.235 3.687 1.00 84.69 71 ALA A O 1
ATOM 543 N N . PHE A 1 72 ? 0.048 4.330 4.839 1.00 85.62 72 PHE A N 1
ATOM 544 C CA . PHE A 1 72 ? 1.288 4.477 5.611 1.00 85.62 72 PHE A CA 1
ATOM 545 C C . PHE A 1 72 ? 2.553 4.486 4.748 1.00 85.62 72 PHE A C 1
ATOM 547 O O . PHE A 1 72 ? 3.527 5.177 5.050 1.00 85.62 72 PHE A O 1
ATOM 554 N N . ALA A 1 73 ? 2.555 3.745 3.641 1.00 82.50 73 ALA A N 1
ATOM 555 C CA . ALA A 1 73 ? 3.678 3.752 2.712 1.00 82.50 73 ALA A CA 1
ATOM 556 C C . ALA A 1 73 ? 3.799 5.068 1.918 1.00 82.50 73 ALA A C 1
ATOM 558 O O . ALA A 1 73 ? 4.868 5.341 1.369 1.00 82.50 73 ALA A O 1
ATOM 559 N N . ASN A 1 74 ? 2.729 5.869 1.826 1.00 81.69 74 ASN A N 1
ATOM 560 C CA . ASN A 1 74 ? 2.680 7.088 1.014 1.00 81.69 74 ASN A CA 1
ATOM 561 C C . ASN A 1 74 ? 1.986 8.253 1.750 1.00 81.69 74 ASN A C 1
ATOM 563 O O . ASN A 1 74 ? 1.250 9.018 1.124 1.00 81.69 74 ASN A O 1
ATOM 567 N N . GLU A 1 75 ? 2.233 8.403 3.057 1.00 78.50 75 GLU A N 1
ATOM 568 C CA . GLU A 1 75 ? 1.586 9.417 3.918 1.00 78.50 75 GLU A CA 1
ATOM 569 C C . GLU A 1 75 ? 1.750 10.847 3.380 1.00 78.50 75 GLU A C 1
ATOM 571 O O . GLU A 1 75 ? 0.864 11.676 3.533 1.00 78.50 75 GLU A O 1
ATOM 576 N N . GLU A 1 76 ? 2.860 11.139 2.695 1.00 76.12 76 GLU A N 1
ATOM 577 C CA . GLU A 1 76 ? 3.118 12.463 2.107 1.00 76.12 76 GLU A CA 1
ATOM 578 C C . GLU A 1 76 ? 2.182 12.813 0.936 1.00 76.12 76 GLU A C 1
ATOM 580 O O . GLU A 1 76 ? 2.095 13.973 0.537 1.00 76.12 76 GLU A O 1
ATOM 585 N N . ILE A 1 77 ? 1.522 11.815 0.343 1.00 72.19 77 ILE A N 1
ATOM 586 C CA . ILE A 1 77 ? 0.708 11.964 -0.871 1.00 72.19 77 ILE A CA 1
ATOM 587 C C . ILE A 1 77 ? -0.772 11.681 -0.588 1.00 72.19 77 ILE A C 1
ATOM 589 O O . ILE A 1 77 ? -1.637 12.192 -1.302 1.00 72.19 77 ILE A O 1
ATOM 593 N N . LEU A 1 78 ? -1.075 10.849 0.411 1.00 72.44 78 LEU A N 1
ATOM 594 C CA . LEU A 1 78 ? -2.431 10.394 0.702 1.00 72.44 78 LEU A CA 1
ATOM 595 C C . LEU A 1 78 ? -3.071 11.184 1.844 1.00 72.44 78 LEU A C 1
ATOM 597 O O . LEU A 1 78 ? -2.433 11.522 2.835 1.00 72.44 78 LEU A O 1
ATOM 601 N N . ASP A 1 79 ? -4.366 11.457 1.688 1.00 77.81 79 ASP A N 1
ATOM 602 C CA . ASP A 1 79 ? -5.170 12.122 2.706 1.00 77.81 79 ASP A CA 1
ATOM 603 C C . ASP A 1 79 ? -5.467 11.159 3.862 1.00 77.81 79 ASP A C 1
ATOM 605 O O . ASP A 1 79 ? -6.302 10.255 3.751 1.00 77.81 79 ASP A O 1
ATOM 609 N N . MET A 1 80 ? -4.769 11.364 4.977 1.00 85.81 80 MET A N 1
ATOM 610 C CA . MET A 1 80 ? -4.944 10.561 6.180 1.00 85.81 80 MET A CA 1
ATOM 611 C C . MET A 1 80 ? -6.290 10.812 6.862 1.00 85.81 80 MET A C 1
ATOM 613 O O . MET A 1 80 ? -6.780 9.897 7.516 1.00 85.81 80 MET A O 1
ATOM 617 N N . GLN A 1 81 ? -6.941 11.966 6.661 1.00 85.44 81 GLN A N 1
ATOM 618 C CA . GLN A 1 81 ? -8.243 12.249 7.274 1.00 85.44 81 GLN A CA 1
ATOM 619 C C . GLN A 1 81 ? -9.314 11.271 6.774 1.00 85.44 81 GLN A C 1
ATOM 621 O O . GLN A 1 81 ? -10.056 10.695 7.570 1.00 85.44 81 GLN A O 1
ATOM 626 N N . GLY A 1 82 ? -9.346 11.007 5.464 1.00 85.56 82 GLY A N 1
ATOM 627 C CA . GLY A 1 82 ? -10.256 10.014 4.890 1.00 85.56 82 GLY A CA 1
ATOM 628 C C . GLY A 1 82 ? -10.015 8.595 5.421 1.00 85.56 82 GLY A C 1
ATOM 629 O O . GLY A 1 82 ? -10.963 7.821 5.576 1.00 85.56 82 GLY A O 1
ATOM 630 N N . ILE A 1 83 ? -8.763 8.252 5.741 1.00 88.12 83 ILE A N 1
ATOM 631 C CA . ILE A 1 83 ? -8.412 6.960 6.348 1.00 88.12 83 ILE A CA 1
ATOM 632 C C . ILE A 1 83 ? -8.854 6.912 7.815 1.00 88.12 83 ILE A C 1
ATOM 634 O O . ILE A 1 83 ? -9.452 5.915 8.225 1.00 88.12 83 ILE A O 1
ATOM 638 N N . THR A 1 84 ? -8.629 7.982 8.582 1.00 90.12 84 THR A N 1
ATOM 639 C CA . THR A 1 84 ? -9.093 8.120 9.970 1.00 90.12 84 THR A CA 1
ATOM 640 C C . THR A 1 84 ? -10.607 7.940 10.058 1.00 90.12 84 THR A C 1
ATOM 642 O O . THR A 1 84 ? -11.085 7.110 10.832 1.00 90.12 84 THR A O 1
ATOM 645 N N . GLU A 1 85 ? -11.377 8.617 9.199 1.00 88.44 85 GLU A N 1
ATOM 646 C CA . GLU A 1 85 ? -12.834 8.449 9.138 1.00 88.44 85 GLU A CA 1
ATOM 647 C C . GLU A 1 85 ? -13.247 7.012 8.795 1.00 88.44 85 GLU A C 1
ATOM 649 O O . GLU A 1 85 ? -14.201 6.478 9.366 1.00 88.44 85 GLU A O 1
ATOM 654 N N . ALA A 1 86 ? -12.553 6.371 7.850 1.00 89.06 86 ALA A N 1
ATOM 655 C CA . ALA A 1 86 ? -12.860 5.002 7.450 1.00 89.06 86 ALA A CA 1
ATOM 656 C C . ALA A 1 86 ? -12.629 4.007 8.599 1.00 89.06 86 ALA A C 1
ATOM 658 O O . ALA A 1 86 ? -13.464 3.125 8.817 1.00 89.06 86 ALA A O 1
ATOM 659 N N . ILE A 1 87 ? -11.534 4.170 9.349 1.00 90.50 87 ILE A N 1
ATOM 660 C CA . ILE A 1 87 ? -11.224 3.360 10.535 1.00 90.50 87 ILE A CA 1
ATOM 661 C C . ILE A 1 87 ? -12.255 3.610 11.632 1.00 90.50 87 ILE A C 1
ATOM 663 O O . ILE A 1 87 ? -12.786 2.648 12.184 1.00 90.50 87 ILE A O 1
ATOM 667 N N . SER A 1 88 ? -12.592 4.875 11.888 1.00 91.19 88 SER A N 1
ATOM 668 C CA . SER A 1 88 ? -13.598 5.267 12.875 1.00 91.19 88 SER A CA 1
ATOM 669 C C . SER A 1 88 ? -14.939 4.583 12.589 1.00 91.19 88 SER A C 1
ATOM 671 O O . SER A 1 88 ? -15.436 3.783 13.383 1.00 91.19 88 SER A O 1
ATOM 673 N N . ARG A 1 89 ? -15.481 4.766 11.377 1.00 89.25 89 ARG A N 1
ATOM 674 C CA . ARG A 1 89 ? -16.746 4.138 10.962 1.00 89.25 89 ARG A CA 1
ATOM 675 C C . ARG A 1 89 ? -16.697 2.619 11.058 1.00 89.25 89 ARG A C 1
ATOM 677 O O . ARG A 1 89 ? -17.687 2.008 11.462 1.00 89.25 89 ARG A O 1
ATOM 684 N N . TYR A 1 90 ? -15.576 2.005 10.675 1.00 89.50 90 TYR A N 1
ATOM 685 C CA . TYR A 1 90 ? -15.400 0.563 10.800 1.00 89.50 90 TYR A CA 1
ATOM 686 C C . TYR A 1 90 ? -15.489 0.129 12.265 1.00 89.50 90 TYR A C 1
ATOM 688 O O . TYR A 1 90 ? -16.274 -0.766 12.570 1.00 89.50 90 TYR A O 1
ATOM 696 N N . TYR A 1 91 ? -14.750 0.780 13.163 1.00 90.19 91 TYR A N 1
ATOM 697 C CA . TYR A 1 91 ? -14.727 0.472 14.592 1.00 90.19 91 TYR A CA 1
ATOM 698 C C . TYR A 1 91 ? -16.134 0.492 15.203 1.00 90.19 91 TYR A C 1
ATOM 700 O O . TYR A 1 91 ? -16.589 -0.513 15.751 1.00 90.19 91 TYR A O 1
ATOM 708 N N . PHE A 1 92 ? -16.875 1.588 15.016 1.00 89.81 92 PHE A N 1
ATOM 709 C CA . PHE A 1 92 ? -18.213 1.740 15.596 1.00 89.81 92 PHE A CA 1
ATOM 710 C C . PHE A 1 92 ? -19.268 0.837 14.943 1.00 89.81 92 PHE A C 1
ATOM 712 O O . PHE A 1 92 ? -20.181 0.364 15.616 1.00 89.81 92 PHE A O 1
ATOM 719 N N . THR A 1 93 ? -19.124 0.510 13.654 1.00 89.75 93 THR A N 1
ATOM 720 C CA . THR A 1 93 ? -20.031 -0.439 12.977 1.00 89.75 93 THR A CA 1
ATOM 721 C C . THR A 1 93 ? -19.766 -1.895 13.387 1.00 89.75 93 THR A C 1
ATOM 723 O O . THR A 1 93 ? -20.655 -2.738 13.267 1.00 89.75 93 THR A O 1
ATOM 726 N N . ASN A 1 94 ? -18.567 -2.210 13.891 1.00 88.56 94 ASN A N 1
ATOM 727 C CA . ASN A 1 94 ? -18.144 -3.568 14.254 1.00 88.56 94 ASN A CA 1
ATOM 728 C C . ASN A 1 94 ? -18.077 -3.803 15.776 1.00 88.56 94 ASN A C 1
ATOM 730 O O . ASN A 1 94 ? -17.291 -4.626 16.241 1.00 88.56 94 ASN A O 1
ATOM 734 N N . ASN A 1 95 ? -18.948 -3.145 16.551 1.00 90.00 95 ASN A N 1
ATOM 735 C CA . ASN A 1 95 ? -19.012 -3.258 18.017 1.00 90.00 95 ASN A CA 1
ATOM 736 C C . ASN A 1 95 ? -17.688 -2.903 18.706 1.00 90.00 95 ASN A C 1
ATOM 738 O O . ASN A 1 95 ? -17.243 -3.645 19.583 1.00 90.00 95 ASN A O 1
ATOM 742 N N . GLU A 1 96 ? -17.061 -1.802 18.289 1.00 89.62 96 GLU A N 1
ATOM 743 C CA . GLU A 1 96 ? -15.839 -1.286 18.914 1.00 89.62 96 GLU A CA 1
ATOM 744 C C . GLU A 1 96 ? -14.665 -2.272 18.804 1.00 89.62 96 GLU A C 1
ATOM 746 O O . GLU A 1 96 ? -13.868 -2.467 19.722 1.00 89.62 96 GLU A O 1
ATOM 751 N N . LYS A 1 97 ? -14.571 -2.945 17.652 1.00 88.31 97 LYS A N 1
ATOM 752 C CA . LYS A 1 97 ? -13.502 -3.896 17.333 1.00 88.31 97 LYS A CA 1
ATOM 753 C C . LYS A 1 97 ? -12.970 -3.666 15.927 1.00 88.31 97 LYS A C 1
ATOM 755 O O . LYS A 1 97 ? -13.708 -3.296 15.018 1.00 88.31 97 LYS A O 1
ATOM 760 N N . LEU A 1 98 ? -11.683 -3.957 15.744 1.00 85.50 98 LEU A N 1
ATOM 761 C CA . LEU A 1 98 ? -10.992 -3.917 14.448 1.00 85.50 98 LEU A CA 1
ATOM 762 C C . LEU A 1 98 ? -10.705 -5.328 13.902 1.00 85.50 98 LEU A C 1
ATOM 764 O O . LEU A 1 98 ? -9.760 -5.527 13.138 1.00 85.50 98 LEU A O 1
ATOM 768 N N . ASP A 1 99 ? -11.502 -6.319 14.312 1.00 82.44 99 ASP A N 1
ATOM 769 C CA . ASP A 1 99 ? -11.322 -7.723 13.932 1.00 82.44 99 ASP A CA 1
ATOM 770 C C . ASP A 1 99 ? -11.324 -7.886 12.404 1.00 82.44 99 ASP A C 1
ATOM 772 O O . ASP A 1 99 ? -12.292 -7.554 11.730 1.00 82.44 99 ASP A O 1
ATOM 776 N N . GLY A 1 100 ? -10.244 -8.440 11.847 1.00 78.69 100 GLY A N 1
ATOM 777 C CA . GLY A 1 100 ? -10.091 -8.622 10.398 1.00 78.69 100 GLY A CA 1
ATOM 778 C C . GLY A 1 100 ? -9.296 -7.520 9.694 1.00 78.69 100 GLY A C 1
ATOM 779 O O . GLY A 1 100 ? -9.003 -7.669 8.506 1.00 78.69 100 GLY A O 1
ATOM 780 N N . ILE A 1 101 ? -8.883 -6.469 10.412 1.00 84.50 101 ILE A N 1
ATOM 781 C CA . ILE A 1 101 ? -7.850 -5.541 9.945 1.00 84.50 101 ILE A CA 1
ATOM 782 C C . ILE A 1 101 ? -6.482 -6.049 10.405 1.00 84.50 101 ILE A C 1
ATOM 784 O O . ILE A 1 101 ? -6.263 -6.308 11.586 1.00 84.50 101 ILE A O 1
ATOM 788 N N . ALA A 1 102 ? -5.556 -6.196 9.462 1.00 81.50 102 ALA A N 1
ATOM 789 C CA . ALA A 1 102 ? -4.186 -6.609 9.729 1.00 81.50 102 ALA A CA 1
ATOM 790 C C . ALA A 1 102 ? -3.228 -5.630 9.057 1.00 81.50 102 ALA A C 1
ATOM 792 O O . ALA A 1 102 ? -3.331 -5.378 7.858 1.00 81.50 102 ALA A O 1
ATOM 793 N N . VAL A 1 103 ? -2.287 -5.095 9.825 1.00 81.19 103 VAL A N 1
ATOM 794 C CA . VAL A 1 103 ? -1.279 -4.161 9.325 1.00 81.19 103 VAL A CA 1
ATOM 795 C C . VAL A 1 103 ? 0.100 -4.800 9.482 1.00 81.19 103 VAL A C 1
ATOM 797 O O . VAL A 1 103 ? 0.318 -5.617 10.379 1.00 81.19 103 VAL A O 1
ATOM 800 N N . ALA A 1 104 ? 1.022 -4.494 8.568 1.00 78.56 104 ALA 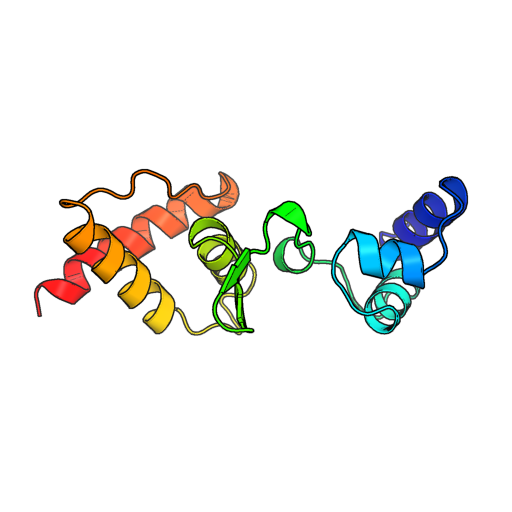A N 1
ATOM 801 C CA . ALA A 1 104 ? 2.387 -4.998 8.652 1.00 78.56 104 ALA A CA 1
ATOM 802 C C . ALA A 1 104 ? 3.072 -4.521 9.958 1.00 78.56 104 ALA A C 1
ATOM 804 O O . ALA A 1 104 ? 2.827 -3.384 10.377 1.00 78.56 104 ALA A O 1
ATOM 805 N N . PRO A 1 105 ? 3.922 -5.348 10.604 1.00 81.44 105 PRO A N 1
ATOM 806 C CA . PRO A 1 105 ? 4.512 -5.029 11.909 1.00 81.44 105 PRO A CA 1
ATOM 807 C C . PRO A 1 105 ? 5.229 -3.674 11.975 1.00 81.44 105 PRO A C 1
ATOM 809 O O . PRO A 1 105 ? 5.172 -2.991 12.992 1.00 81.44 105 PRO A O 1
ATOM 812 N N . GLU A 1 106 ? 5.875 -3.258 10.888 1.00 84.44 106 GLU A N 1
ATOM 813 C CA . GLU A 1 106 ? 6.576 -1.976 10.761 1.00 84.44 106 GLU A CA 1
ATOM 814 C C . GLU A 1 106 ? 5.661 -0.744 10.866 1.00 84.44 106 GLU A C 1
ATOM 816 O O . GLU A 1 106 ? 6.136 0.353 11.161 1.00 84.44 106 GLU A O 1
ATOM 821 N N . TYR A 1 107 ? 4.356 -0.916 10.653 1.00 88.19 107 TYR A N 1
ATOM 822 C CA . TYR A 1 107 ? 3.356 0.146 10.736 1.00 88.19 107 TYR A CA 1
ATOM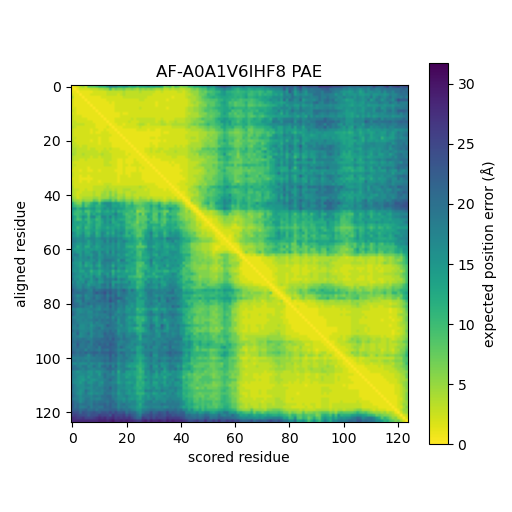 823 C C . TYR A 1 107 ? 2.461 0.027 11.973 1.00 88.19 107 TYR A C 1
ATOM 825 O O . TYR A 1 107 ? 1.603 0.883 12.176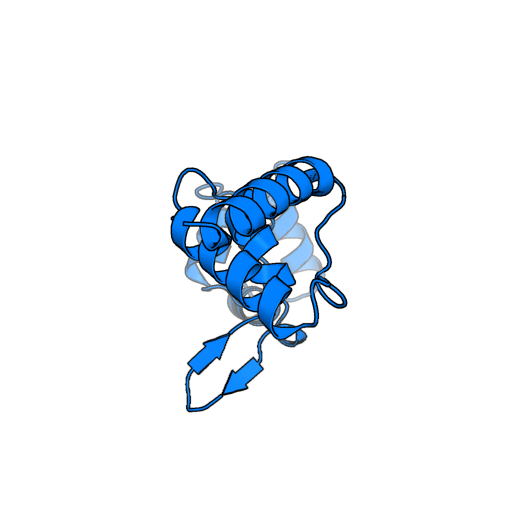 1.00 88.19 107 TYR A O 1
ATOM 833 N N . GLN A 1 108 ? 2.662 -0.987 12.818 1.00 86.31 108 GLN A N 1
ATOM 834 C CA . GLN A 1 108 ? 1.788 -1.286 13.954 1.00 86.31 108 GLN A CA 1
ATOM 835 C C . GLN A 1 108 ? 1.635 -0.090 14.912 1.00 86.31 108 GLN A C 1
ATOM 837 O O . GLN A 1 108 ? 0.520 0.308 15.232 1.00 86.31 108 GLN A O 1
ATOM 842 N N . GLU A 1 109 ? 2.742 0.555 15.289 1.00 90.31 109 GLU A N 1
ATOM 843 C CA . GLU A 1 109 ? 2.730 1.726 16.184 1.00 90.31 109 GLU A CA 1
ATOM 844 C C . GLU A 1 109 ? 2.011 2.937 15.560 1.00 90.31 109 GLU A C 1
ATOM 846 O O . GLU A 1 109 ? 1.368 3.733 16.245 1.00 90.31 109 GLU A O 1
ATOM 851 N N . ARG A 1 110 ? 2.114 3.108 14.237 1.00 90.50 110 ARG A N 1
ATOM 852 C CA . ARG A 1 110 ? 1.390 4.173 13.523 1.00 90.50 110 ARG A CA 1
ATOM 853 C C . ARG A 1 110 ? -0.096 3.867 13.457 1.00 90.50 110 ARG A C 1
ATOM 855 O O . ARG A 1 110 ? -0.906 4.767 13.643 1.00 90.50 110 ARG A O 1
ATOM 862 N N . PHE A 1 111 ? -0.438 2.603 13.228 1.00 91.38 111 PHE A N 1
ATOM 863 C CA . PHE A 1 111 ? -1.814 2.141 13.203 1.00 91.38 111 PHE A CA 1
ATOM 864 C C . PHE A 1 111 ? -2.511 2.348 14.545 1.00 91.38 111 PHE A C 1
ATOM 866 O O . PHE A 1 111 ? -3.608 2.889 14.565 1.00 91.38 111 PHE A O 1
ATOM 873 N N . GLU A 1 112 ? -1.861 2.016 15.658 1.00 91.31 112 GLU A N 1
ATOM 874 C CA . GLU A 1 112 ? -2.419 2.232 16.999 1.00 91.31 112 GLU A CA 1
ATOM 875 C C . GLU A 1 112 ? -2.710 3.712 17.279 1.00 91.31 112 GLU A C 1
ATOM 877 O O . GLU A 1 112 ? -3.780 4.038 17.791 1.00 91.31 112 GLU A O 1
ATOM 882 N N . ARG A 1 113 ? -1.812 4.620 16.868 1.00 91.75 113 ARG A N 1
ATOM 883 C CA . ARG A 1 113 ? -2.056 6.070 16.962 1.00 91.75 113 ARG A CA 1
ATOM 884 C C . ARG A 1 113 ? -3.241 6.511 16.107 1.00 91.75 113 ARG A C 1
ATOM 886 O O . ARG A 1 113 ? -4.141 7.161 16.617 1.00 91.75 113 ARG A O 1
ATOM 893 N N . LEU A 1 114 ? -3.278 6.084 14.846 1.00 90.38 114 LEU A N 1
ATOM 894 C CA . LEU A 1 114 ? -4.368 6.407 13.924 1.00 90.38 114 LEU A CA 1
ATOM 895 C C . LEU A 1 114 ? -5.730 5.905 14.432 1.00 90.38 114 LEU A C 1
ATOM 897 O O . LEU A 1 114 ? -6.745 6.562 14.228 1.00 90.38 114 LEU A O 1
ATOM 901 N N . VAL A 1 115 ? -5.759 4.745 15.094 1.00 91.06 115 VAL A N 1
ATOM 902 C CA . VAL A 1 115 ? -6.965 4.205 15.736 1.00 91.06 115 VAL A CA 1
ATOM 903 C C . VAL A 1 115 ? -7.396 5.071 16.917 1.00 91.06 115 VAL A C 1
ATOM 905 O O . VAL A 1 115 ? -8.585 5.351 17.029 1.00 91.06 115 VAL A O 1
ATOM 908 N N . SER A 1 116 ? -6.459 5.519 17.761 1.00 92.06 116 SER A N 1
ATOM 909 C CA . SER A 1 116 ? -6.758 6.458 18.852 1.00 92.06 116 SER A CA 1
ATOM 910 C C . SER A 1 116 ? -7.402 7.733 18.306 1.00 92.06 116 SER A C 1
ATOM 912 O O . SER A 1 116 ? -8.502 8.087 18.723 1.00 92.06 116 SER A O 1
ATOM 914 N N . ASP A 1 117 ? -6.776 8.339 17.293 1.00 90.19 117 ASP A N 1
ATOM 915 C CA . ASP A 1 117 ? -7.279 9.550 16.639 1.00 90.19 117 ASP A CA 1
ATOM 916 C C . ASP A 1 117 ? -8.676 9.319 16.029 1.00 90.19 117 ASP A C 1
ATOM 918 O O . ASP A 1 117 ? -9.555 10.172 16.109 1.00 90.19 117 ASP A O 1
ATOM 922 N N . ALA A 1 118 ? -8.910 8.147 15.430 1.00 89.88 118 ALA A N 1
ATOM 923 C CA . ALA A 1 118 ? -10.186 7.789 14.812 1.00 89.88 118 ALA A CA 1
ATOM 924 C C . ALA A 1 118 ? -11.326 7.584 15.822 1.00 89.88 118 ALA A C 1
ATOM 926 O O . ALA A 1 118 ? -12.486 7.856 15.496 1.00 89.88 118 ALA A O 1
ATOM 927 N N . ILE A 1 119 ? -11.018 7.079 17.017 1.00 90.31 119 ILE A N 1
ATOM 928 C CA . ILE A 1 119 ? -11.994 6.921 18.101 1.00 90.31 119 ILE A CA 1
ATOM 929 C C . ILE A 1 119 ? -12.357 8.298 18.660 1.00 90.31 119 ILE A C 1
ATOM 931 O O . ILE A 1 119 ? -13.543 8.606 18.755 1.00 90.31 119 ILE A O 1
ATOM 935 N N . GLU A 1 120 ? -11.356 9.139 18.937 1.00 86.69 120 GLU A N 1
ATOM 936 C CA . GLU A 1 120 ? -11.564 10.513 19.416 1.00 86.69 120 GLU A CA 1
ATOM 937 C C . GLU A 1 120 ? -12.373 11.349 18.414 1.00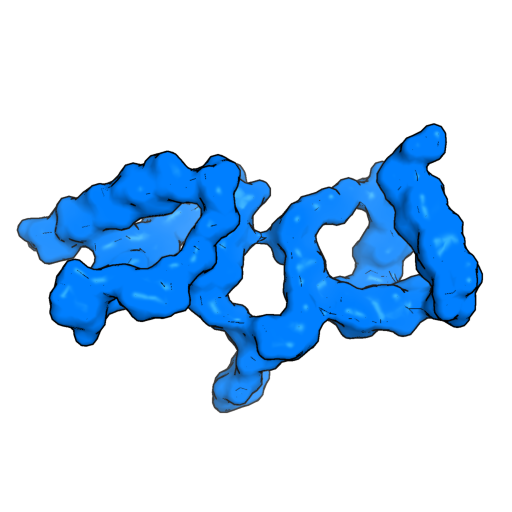 86.69 120 GLU A C 1
ATOM 939 O O . GLU A 1 120 ? -13.276 12.083 18.807 1.00 86.69 120 GLU A O 1
ATOM 944 N N . TYR A 1 121 ? -12.136 11.168 17.110 1.00 76.75 121 TYR A N 1
ATOM 945 C CA . TYR A 1 121 ? -12.854 11.878 16.047 1.00 76.75 121 TYR A CA 1
ATOM 946 C C . TYR A 1 121 ? -14.377 11.652 16.047 1.00 76.75 121 TYR A C 1
ATOM 948 O O . TYR A 1 121 ? -15.110 12.468 15.496 1.00 76.75 121 TYR A O 1
ATOM 956 N N . HIS A 1 122 ? -14.880 10.544 16.605 1.00 66.62 122 HIS A N 1
ATOM 957 C CA . HIS A 1 122 ? -16.322 10.256 16.616 1.00 66.62 122 HIS A CA 1
ATOM 958 C C . HIS A 1 122 ? -17.050 10.756 17.868 1.00 66.62 122 HIS A C 1
ATOM 960 O O . HIS A 1 122 ? -18.278 10.680 17.914 1.00 66.62 122 HIS A O 1
ATOM 966 N N . GLU A 1 123 ? -16.319 11.233 18.880 1.00 57.34 123 GLU A N 1
ATOM 967 C CA . GLU A 1 123 ? -16.910 11.815 20.091 1.00 57.34 123 GLU A CA 1
ATOM 968 C C . GLU A 1 123 ? -17.298 13.302 19.925 1.00 57.34 123 GLU A C 1
ATOM 970 O O . GLU A 1 123 ? -17.932 13.861 20.823 1.00 57.34 123 GLU A O 1
ATOM 975 N N . GLU A 1 124 ? -16.979 13.926 18.779 1.00 49.31 124 GLU A N 1
ATOM 976 C CA . GLU A 1 124 ? -17.399 15.288 18.381 1.00 49.31 124 GLU A CA 1
ATOM 977 C C . GLU A 1 124 ? -18.675 15.309 17.516 1.00 49.31 124 GLU A C 1
ATOM 979 O O . GLU A 1 124 ? -19.525 16.205 17.755 1.00 49.31 124 GLU A O 1
#

Nearest PDB structures (foldseek):
  3zkc-assembly1_B  TM=9.043E-01  e=7.389E-02  Bacillus subtilis subsp. subtilis str. 168
  3zkc-assembly1_A  TM=8.931E-01  e=1.045E-01  Bacillus subtilis subsp. subtilis str. 168
  5j9i-assembly1_B  TM=9.179E-01  e=8.366E-01  Vibrio cholerae
  1b0n-assembly1_A  TM=4.311E-01  e=1.305E-02  Bacillus subtilis
  6jq1-assembly1_A  TM=3.712E-01  e=7.828E-02  Deinococcus geothermalis DSM 11300

Foldseek 3Di:
DDQLCVLVVVCVVVVHDLCRVCVQQVHDSVVNVCSNVVVDPDDPLSRDGPVQWDDDPNDIDGDLLSVVQNCVSPVVPDDLVVNLQVLLVCCVVVVNDPPPRDHDPVCVVVVVVSNVSSVVVVVD

Mean predicted aligned error: 9.68 Å

Sequence (124 aa):
MTISEKIKKLRKAQGHTQAELAKGVNVSRTLINKYENGAATPTDGNFISPYAVVSKNGLKYTDLSRTITDAFANEEILDMQGITEAISRYYFTNNEKLDGIAVAPEYQERFERLVSDAIEYHEE

Secondary structure (DSSP, 8-state):
--HHHHHHHHHHHTT--HHHHHHHTTS-HHHHHHHHTTSS---GGG---GGG-EEETTEEE--HHHHHHHHHHTTTTS-HHHHHHHHHHHHHHTTS--TT----GGGHHHHHHHHHHHHHTT--

Solvent-accessible surface area (backbone atoms only — not comparable to full-atom values): 7216 Å² total; per-residue (Å²): 134,53,71,24,54,49,54,52,50,54,38,53,74,71,69,45,52,62,58,55,49,13,61,63,35,62,46,54,43,68,55,47,52,29,26,48,68,60,76,41,77,89,50,81,65,62,59,43,55,66,89,54,52,47,76,56,98,89,42,76,46,63,54,68,34,55,54,54,49,38,36,70,72,36,55,95,79,44,71,59,66,66,51,29,52,51,52,27,54,46,24,67,74,51,78,74,38,66,86,90,60,60,68,59,78,94,46,42,73,57,49,54,51,47,50,52,55,14,55,58,64,71,79,115

Radius of gyration: 17.74 Å; Cα contacts (8 Å, |Δi|>4): 114; chains: 1; bounding box: 44×32×41 Å